Protein AF-A3FMB0-F1 (afdb_monomer)

Secondary structure (DSSP, 8-state):
-HHHHHHHHHHHHTTT--------------------SS---HHHHHHTT---------------

Solvent-accessible surface area (backbone atoms only — not comparable to full-atom values): 4728 Å² total; per-residue (Å²): 118,73,73,60,55,56,53,52,52,56,62,58,63,63,71,74,66,80,80,81,72,74,73,74,68,75,73,80,76,80,87,81,91,83,85,70,95,62,92,78,66,68,68,60,44,48,75,73,74,47,81,90,87,82,85,84,80,84,78,79,82,72,81,125

Organism: Bacillus thuringiensis (NCBI:txid1428)

Sequence (64 aa):
MKKFIMIAVLLFGLCSGSVTSFASELSKKDDYLIMFRDKIDENLIEKQGGEVKETYSIFTHCKS

Mean predicted aligned error: 16.51 Å

Radius of gyration: 28.82 Å; Cα contacts (8 Å, |Δi|>4): 6; chains: 1; bounding box: 74×14×66 Å

Foldseek 3Di:
DVVVVVVVCVVVVVVVPDDPPPPPVVPPPDDDDDDDPDDDDVVVQVVVVHDDDDDDDPPPPPDD

Structure (mmCIF, N/CA/C/O backbone):
data_AF-A3FMB0-F1
#
_entry.id   AF-A3FMB0-F1
#
loop_
_atom_site.group_PDB
_atom_site.id
_atom_site.type_symbol
_atom_site.label_atom_id
_atom_site.label_alt_id
_atom_site.label_comp_id
_atom_site.label_asym_id
_atom_site.label_entity_id
_atom_site.label_seq_id
_atom_site.pdbx_PDB_ins_code
_atom_site.Cartn_x
_atom_site.Cartn_y
_atom_site.Cartn_z
_atom_site.occupancy
_atom_site.B_iso_or_equiv
_atom_site.auth_seq_id
_atom_site.auth_comp_id
_atom_site.auth_asym_id
_atom_site.auth_atom_id
_atom_site.pdbx_PDB_model_num
ATOM 1 N N . MET A 1 1 ? -44.189 -1.994 48.751 1.00 56.53 1 MET A N 1
ATOM 2 C CA . MET A 1 1 ? -44.108 -2.463 47.348 1.00 56.53 1 MET A CA 1
ATOM 3 C C . MET A 1 1 ? -43.621 -1.376 46.381 1.00 56.53 1 MET A C 1
ATOM 5 O O . MET A 1 1 ? -42.587 -1.576 45.767 1.00 56.53 1 MET A O 1
ATOM 9 N N . LYS A 1 2 ? -44.279 -0.206 46.272 1.00 58.34 2 LYS A N 1
ATOM 10 C CA . LYS A 1 2 ? -43.933 0.836 45.271 1.00 58.34 2 LYS A CA 1
ATOM 11 C C . LYS A 1 2 ? -42.507 1.416 45.368 1.00 58.34 2 LYS A C 1
ATOM 13 O O . LYS A 1 2 ? -41.908 1.705 44.341 1.00 58.34 2 LYS A O 1
ATOM 18 N N . LYS A 1 3 ? -41.942 1.541 46.578 1.00 59.66 3 LYS A N 1
ATOM 19 C CA . LYS A 1 3 ? -40.591 2.106 46.792 1.00 59.66 3 LYS A CA 1
ATOM 20 C C . LYS A 1 3 ? -39.463 1.261 46.179 1.00 59.66 3 LYS A C 1
ATOM 22 O O . LYS A 1 3 ? -38.479 1.819 45.717 1.00 59.66 3 LYS A O 1
ATOM 27 N N . PHE A 1 4 ? -39.626 -0.062 46.122 1.00 65.31 4 PHE A N 1
ATOM 28 C CA . PHE A 1 4 ? -38.612 -0.962 45.559 1.00 65.31 4 PHE A CA 1
ATOM 29 C C . PHE A 1 4 ? -38.581 -0.934 44.025 1.00 65.31 4 PHE A C 1
ATOM 31 O O . PHE A 1 4 ? -37.520 -1.085 43.430 1.00 65.31 4 PHE A O 1
ATOM 38 N N . ILE A 1 5 ? -39.722 -0.657 43.386 1.00 69.00 5 ILE A N 1
ATOM 39 C CA . ILE A 1 5 ? -39.828 -0.553 41.922 1.00 69.00 5 ILE A CA 1
ATOM 40 C C . ILE A 1 5 ? -39.016 0.642 41.410 1.00 69.00 5 ILE A C 1
ATOM 42 O O . ILE A 1 5 ? -38.325 0.537 40.404 1.00 69.00 5 ILE A O 1
ATOM 46 N N . MET A 1 6 ? -39.037 1.761 42.138 1.00 65.69 6 MET A N 1
ATOM 47 C CA . MET A 1 6 ? -38.301 2.964 41.748 1.00 65.69 6 MET A CA 1
ATOM 48 C C . MET A 1 6 ? -36.775 2.763 41.810 1.00 65.69 6 MET A C 1
ATOM 50 O O . MET A 1 6 ? -36.051 3.266 40.955 1.00 65.69 6 MET A O 1
ATOM 54 N N . ILE A 1 7 ? -36.297 1.974 42.779 1.00 67.88 7 ILE A N 1
ATOM 55 C CA . ILE A 1 7 ? -34.877 1.613 42.923 1.00 67.88 7 ILE A CA 1
ATOM 56 C C . ILE A 1 7 ? -34.435 0.697 41.776 1.00 67.88 7 ILE A C 1
ATOM 58 O O . ILE A 1 7 ? -33.366 0.901 41.210 1.00 67.88 7 ILE A O 1
ATOM 62 N N . ALA A 1 8 ? -35.274 -0.268 41.385 1.00 64.81 8 ALA A N 1
ATOM 63 C CA . ALA A 1 8 ? -34.981 -1.142 40.252 1.00 64.81 8 ALA A CA 1
ATOM 64 C C . ALA A 1 8 ? -34.859 -0.349 38.938 1.00 64.81 8 ALA A C 1
ATOM 66 O O . ALA A 1 8 ? -33.899 -0.537 38.198 1.00 64.81 8 ALA A O 1
ATOM 67 N N . VAL A 1 9 ? -35.769 0.595 38.672 1.00 64.81 9 VAL A N 1
ATOM 68 C CA . VAL A 1 9 ? -35.730 1.420 37.449 1.00 64.81 9 VAL A CA 1
ATOM 69 C C . VAL A 1 9 ? -34.478 2.306 37.389 1.00 64.81 9 VAL A C 1
ATOM 71 O O . VAL A 1 9 ? -33.878 2.435 36.326 1.00 64.81 9 VAL A O 1
ATOM 74 N N . LEU A 1 10 ? -34.036 2.859 38.524 1.00 64.06 10 LEU A N 1
ATOM 75 C CA . LEU A 1 10 ? -32.789 3.633 38.605 1.00 64.06 10 LEU A CA 1
ATOM 76 C C . LEU A 1 10 ? -31.538 2.774 38.357 1.00 64.06 10 LEU A C 1
ATOM 78 O O . LEU A 1 10 ? -30.611 3.235 37.697 1.00 64.06 10 LEU A O 1
ATOM 82 N N . LEU A 1 11 ? -31.522 1.528 38.841 1.00 62.09 11 LEU A N 1
ATOM 83 C CA . LEU A 1 11 ? -30.405 0.600 38.630 1.00 62.09 11 LEU A CA 1
ATOM 84 C C . LEU A 1 11 ? -30.322 0.100 37.180 1.00 62.09 11 LEU A C 1
ATOM 86 O O . LEU A 1 11 ? -29.225 -0.009 36.643 1.00 62.09 11 LEU A O 1
ATOM 90 N N . PHE A 1 12 ? -31.458 -0.149 36.521 1.00 62.12 12 PHE A N 1
ATOM 91 C CA . PHE A 1 12 ? -31.476 -0.577 35.115 1.00 62.12 12 PHE A CA 1
ATOM 92 C C . PHE A 1 12 ? -31.287 0.582 34.121 1.00 62.12 12 PHE A C 1
ATOM 94 O O . PHE A 1 12 ? -30.754 0.365 33.035 1.00 62.12 12 PHE A O 1
ATOM 101 N N . GLY A 1 13 ? -31.665 1.814 34.484 1.00 57.94 13 GLY A N 1
ATO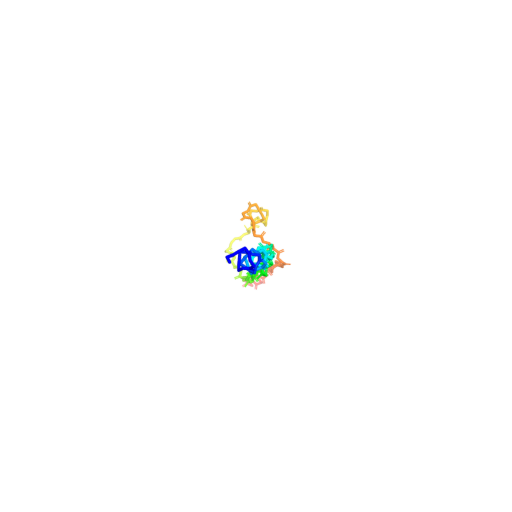M 102 C CA . GLY A 1 13 ? -31.495 2.999 33.633 1.00 57.94 13 GLY A CA 1
ATOM 103 C C . GLY A 1 13 ? -30.052 3.507 33.514 1.00 57.94 13 GLY A C 1
ATOM 104 O O . GLY A 1 13 ? -29.731 4.214 32.565 1.00 57.94 13 GLY A O 1
ATOM 105 N N . LEU A 1 14 ? -29.165 3.132 34.442 1.00 56.03 14 LEU A N 1
ATOM 106 C CA . LEU A 1 14 ? -27.738 3.488 34.401 1.00 56.03 14 LEU A CA 1
ATOM 107 C C . LEU A 1 14 ? -26.882 2.474 33.620 1.00 56.03 14 LEU A C 1
ATOM 109 O O . LEU A 1 14 ? -25.724 2.756 33.321 1.00 56.03 14 LEU A O 1
ATOM 113 N N . CYS A 1 15 ? -27.446 1.324 33.234 1.0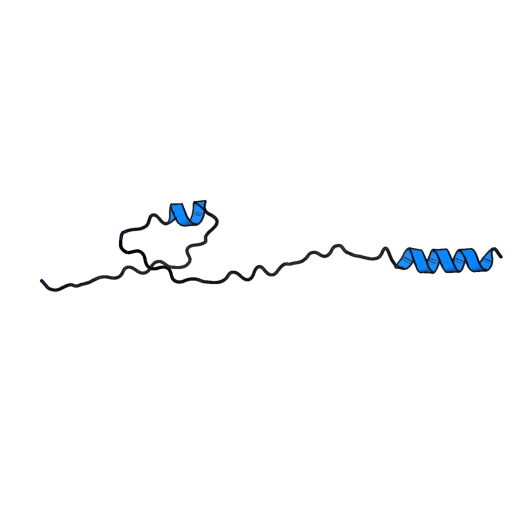0 57.75 15 CYS A N 1
ATOM 114 C CA . CYS A 1 15 ? -26.759 0.312 32.424 1.00 57.75 15 CYS A CA 1
ATOM 115 C C . CYS A 1 15 ? -26.931 0.502 30.906 1.00 57.75 15 CYS A C 1
ATOM 117 O O . CYS A 1 15 ? -26.319 -0.232 30.137 1.00 57.75 15 CYS A O 1
ATOM 119 N N . SER A 1 16 ? -27.710 1.490 30.451 1.00 54.34 16 SER A N 1
ATOM 120 C CA . SER A 1 16 ? -27.776 1.892 29.033 1.00 54.34 16 SER A CA 1
ATOM 121 C C . SER A 1 16 ? -26.770 2.996 28.678 1.00 54.34 16 SER A C 1
ATOM 123 O O . SER A 1 16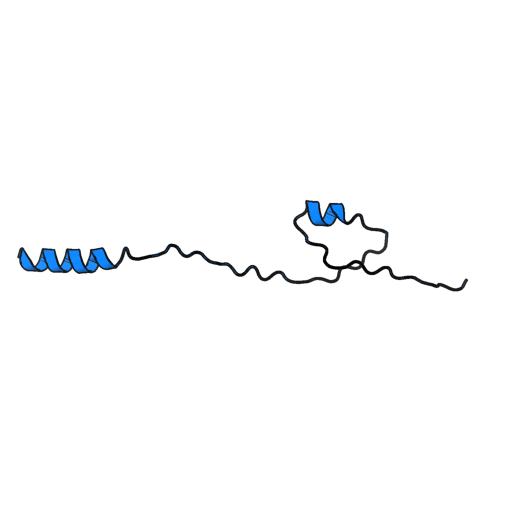 ? -26.896 3.661 27.650 1.00 54.34 16 SER A O 1
ATOM 125 N N . GLY A 1 17 ? -25.788 3.230 29.551 1.00 53.88 17 GLY A N 1
ATOM 126 C CA . GLY A 1 17 ? -24.703 4.173 29.335 1.00 53.88 17 GLY A CA 1
ATOM 127 C C . GLY A 1 17 ? -23.642 3.607 28.394 1.00 53.88 17 GLY A C 1
ATOM 128 O O . GLY A 1 17 ? -22.889 2.719 28.771 1.00 53.88 17 GLY A O 1
ATOM 129 N N . SER A 1 18 ? -23.545 4.213 27.210 1.00 58.28 18 SER A N 1
ATOM 130 C CA . SER A 1 18 ? -22.316 4.327 26.416 1.00 58.28 18 SER A CA 1
ATOM 131 C C . SER A 1 18 ? -21.658 3.015 25.964 1.00 58.28 18 SER A C 1
ATOM 133 O O . SER A 1 18 ? -20.652 2.581 26.519 1.00 58.28 18 SER A O 1
ATOM 135 N N . VAL A 1 19 ? -22.106 2.490 24.825 1.00 56.94 19 VAL A N 1
ATOM 136 C CA . VAL A 1 19 ? -21.210 1.750 23.922 1.00 56.94 19 VAL A CA 1
ATOM 137 C C . VAL A 1 19 ? -21.335 2.276 22.497 1.00 56.94 19 VAL A C 1
ATOM 139 O O . VAL A 1 19 ? -21.577 1.535 21.553 1.00 56.94 19 VAL A O 1
ATOM 142 N N . THR A 1 20 ? -21.072 3.569 22.295 1.00 55.78 20 THR A N 1
ATOM 143 C CA . THR A 1 20 ? -20.342 3.921 21.072 1.00 55.78 20 THR A CA 1
ATOM 144 C C . THR A 1 20 ? -18.896 3.513 21.317 1.00 55.78 20 THR A C 1
ATOM 146 O O . THR A 1 20 ? -18.036 4.351 21.586 1.00 55.78 20 THR A O 1
ATOM 149 N N . SER A 1 21 ? -18.635 2.202 21.280 1.00 52.06 21 SER A N 1
ATOM 150 C CA . SER A 1 21 ? -17.300 1.711 20.973 1.00 52.06 21 SER A CA 1
ATOM 151 C C . SER A 1 21 ? -17.018 2.196 19.562 1.00 52.06 21 SER A C 1
ATOM 153 O O . SER A 1 21 ? -17.232 1.488 18.584 1.00 52.06 21 SER A O 1
ATOM 155 N N . PHE A 1 22 ? -16.539 3.434 19.457 1.00 59.59 22 PHE A N 1
ATOM 156 C CA . PHE A 1 22 ? -15.594 3.771 18.419 1.00 59.59 22 PHE A CA 1
ATOM 157 C C . PHE A 1 22 ? -14.390 2.906 18.769 1.00 59.59 22 PHE A C 1
ATOM 159 O O . PHE A 1 22 ? -13.486 3.309 19.501 1.00 59.59 22 PHE A O 1
ATOM 166 N N . ALA A 1 23 ? -14.452 1.642 18.345 1.00 58.56 23 ALA A N 1
ATOM 167 C CA . ALA A 1 23 ? -13.266 0.881 18.073 1.00 58.56 23 ALA A CA 1
ATOM 168 C C . ALA A 1 23 ? -12.536 1.739 17.043 1.00 58.56 23 ALA A C 1
ATOM 170 O O . ALA A 1 23 ? -12.734 1.619 15.840 1.00 58.56 23 ALA A O 1
ATOM 171 N N . SER A 1 24 ? -11.737 2.683 17.543 1.00 53.12 24 SER A N 1
ATOM 172 C CA . SER A 1 24 ? -10.531 3.100 16.869 1.00 53.12 24 SER A CA 1
ATOM 173 C C . SER A 1 24 ? -9.690 1.837 16.879 1.00 53.12 24 SER A C 1
ATOM 175 O O . SER A 1 24 ? -8.854 1.611 17.753 1.00 53.12 24 SER A O 1
ATOM 177 N N . GLU A 1 25 ? -10.062 0.913 15.997 1.00 53.41 25 GLU A N 1
ATOM 178 C CA . GLU A 1 25 ? -9.213 -0.165 15.579 1.00 53.41 25 GLU A CA 1
ATOM 179 C C . GLU A 1 25 ? -8.056 0.591 14.955 1.00 53.41 25 GLU A C 1
ATOM 181 O O . GLU A 1 25 ? -8.142 1.105 13.840 1.00 53.41 25 GLU A O 1
ATOM 186 N N . LEU A 1 26 ? -7.041 0.833 15.786 1.00 56.62 26 LEU A N 1
ATOM 187 C CA . LEU A 1 26 ? -5.773 1.390 15.383 1.00 56.62 26 LEU A CA 1
ATOM 188 C C . LEU A 1 26 ? -5.220 0.348 14.424 1.00 56.62 26 LEU A C 1
ATOM 190 O O . LEU A 1 26 ? -4.565 -0.603 14.847 1.00 56.62 26 LEU A O 1
ATOM 194 N N . SER A 1 27 ? -5.646 0.465 13.166 1.00 62.97 27 SER A N 1
ATOM 195 C CA . SER A 1 27 ? -5.334 -0.441 12.082 1.00 62.97 27 SER A CA 1
ATOM 196 C C . SER A 1 27 ? -3.824 -0.524 12.065 1.00 62.97 27 SER A C 1
ATOM 198 O O . SER A 1 27 ? -3.140 0.446 11.730 1.00 62.97 27 SER A O 1
ATOM 200 N N . LYS A 1 28 ? -3.299 -1.643 12.567 1.00 65.81 28 LYS A N 1
ATOM 201 C CA . LYS A 1 28 ? -1.877 -1.926 12.487 1.00 65.81 28 LYS A CA 1
ATOM 202 C C . LYS A 1 28 ? -1.607 -2.116 11.005 1.00 65.81 28 LYS A C 1
ATOM 204 O O . LYS A 1 28 ? -1.891 -3.170 10.450 1.00 65.81 28 LYS A O 1
ATOM 209 N N . LYS A 1 29 ? -1.167 -1.042 10.355 1.00 75.38 29 LYS A N 1
ATOM 210 C CA . LYS A 1 29 ? -0.612 -1.111 9.013 1.00 75.38 29 LYS A CA 1
ATOM 211 C C . LYS A 1 29 ? 0.740 -1.793 9.156 1.00 75.38 29 LYS A C 1
ATOM 213 O O . LYS A 1 29 ? 1.679 -1.191 9.673 1.00 75.38 29 LYS A O 1
ATOM 218 N N . ASP A 1 30 ? 0.785 -3.063 8.784 1.00 84.31 30 ASP A N 1
ATOM 219 C CA . ASP A 1 30 ? 2.035 -3.795 8.674 1.00 84.31 30 ASP A CA 1
ATOM 220 C C . ASP A 1 30 ? 2.751 -3.344 7.398 1.00 84.31 30 ASP A C 1
ATOM 222 O O . ASP A 1 30 ? 2.159 -3.291 6.317 1.00 84.31 30 ASP A O 1
ATOM 226 N N . ASP A 1 31 ? 4.026 -2.992 7.539 1.00 89.06 31 ASP A N 1
ATOM 227 C CA . ASP A 1 31 ? 4.860 -2.560 6.425 1.00 89.06 31 ASP A CA 1
ATOM 228 C C . ASP A 1 31 ? 5.610 -3.759 5.838 1.00 89.06 31 ASP A C 1
ATOM 230 O O . ASP A 1 31 ? 6.250 -4.528 6.559 1.00 89.06 31 ASP A O 1
ATOM 234 N N . TYR A 1 32 ? 5.563 -3.895 4.512 1.00 89.25 32 TYR A N 1
ATOM 235 C CA . TYR A 1 32 ? 6.214 -4.979 3.780 1.00 89.25 32 TYR A CA 1
ATOM 236 C C . TYR A 1 32 ? 7.188 -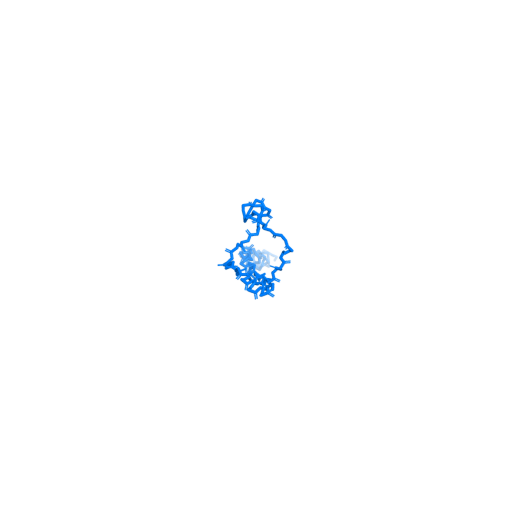4.429 2.741 1.00 89.25 32 TYR A C 1
ATOM 238 O O . TYR A 1 32 ? 6.878 -3.480 2.023 1.00 89.25 32 TYR A O 1
ATOM 246 N N . LEU A 1 33 ? 8.344 -5.083 2.609 1.00 91.00 33 LEU A N 1
ATOM 247 C CA . LEU A 1 33 ? 9.259 -4.877 1.490 1.00 91.00 33 LEU A CA 1
ATOM 248 C C . LEU A 1 33 ? 9.027 -5.980 0.452 1.00 91.00 33 LEU A C 1
ATOM 250 O O . LEU A 1 33 ? 9.308 -7.151 0.713 1.00 91.00 33 LEU A O 1
ATOM 254 N N . ILE A 1 34 ? 8.518 -5.607 -0.721 1.00 88.38 34 ILE A N 1
ATOM 255 C CA . ILE A 1 34 ? 8.211 -6.535 -1.816 1.00 88.38 34 ILE A CA 1
ATOM 256 C C . ILE A 1 34 ? 9.194 -6.287 -2.958 1.00 8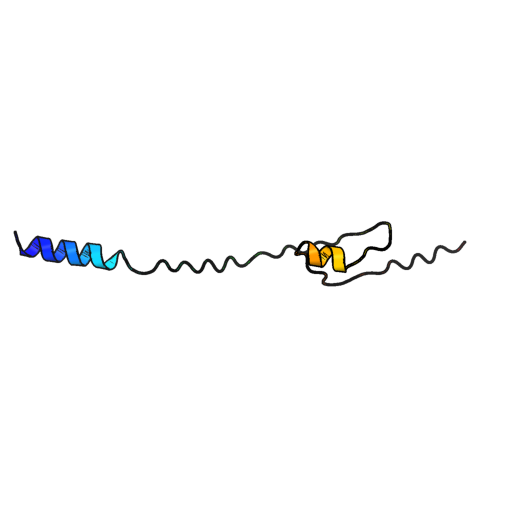8.38 34 ILE A C 1
ATOM 258 O O . ILE A 1 34 ? 9.310 -5.171 -3.456 1.00 88.38 34 ILE A O 1
ATOM 262 N N . MET A 1 35 ? 9.895 -7.337 -3.386 1.00 88.44 35 MET A N 1
ATOM 263 C CA . MET A 1 35 ? 10.803 -7.285 -4.531 1.00 88.44 35 MET A CA 1
ATOM 264 C C . MET A 1 35 ? 10.155 -7.960 -5.738 1.00 88.44 35 MET A C 1
ATOM 266 O O . MET A 1 35 ? 9.793 -9.136 -5.683 1.00 88.44 35 MET A O 1
ATOM 270 N N . PHE A 1 36 ? 10.052 -7.226 -6.841 1.00 86.69 36 PHE A N 1
ATOM 271 C CA . PHE A 1 36 ? 9.591 -7.754 -8.121 1.00 86.69 36 PHE A CA 1
ATOM 272 C C . PHE A 1 36 ? 10.790 -8.110 -9.004 1.00 86.69 36 PHE A C 1
ATOM 274 O O . PHE A 1 36 ? 11.826 -7.451 -8.947 1.00 86.69 36 PHE A O 1
ATOM 281 N N . ARG A 1 37 ? 10.661 -9.171 -9.813 1.00 84.31 37 ARG A N 1
ATOM 282 C CA . ARG A 1 37 ? 11.697 -9.548 -10.794 1.00 84.31 37 ARG A CA 1
ATOM 283 C C . ARG A 1 37 ? 11.758 -8.577 -11.970 1.00 84.31 37 ARG A C 1
ATOM 285 O O . ARG A 1 37 ? 12.842 -8.282 -12.454 1.00 84.31 37 ARG A O 1
ATOM 292 N N . ASP A 1 38 ? 10.594 -8.095 -12.387 1.00 83.69 38 ASP A N 1
ATOM 293 C CA . ASP A 1 38 ? 10.411 -7.185 -13.511 1.00 83.69 38 ASP A CA 1
ATOM 294 C C . ASP A 1 38 ? 9.824 -5.852 -13.031 1.00 83.69 38 ASP A C 1
ATOM 296 O O . ASP A 1 38 ? 9.477 -5.682 -11.859 1.00 83.69 38 ASP A O 1
ATOM 300 N N . LYS A 1 39 ? 9.686 -4.898 -13.956 1.00 83.75 39 LYS A N 1
ATO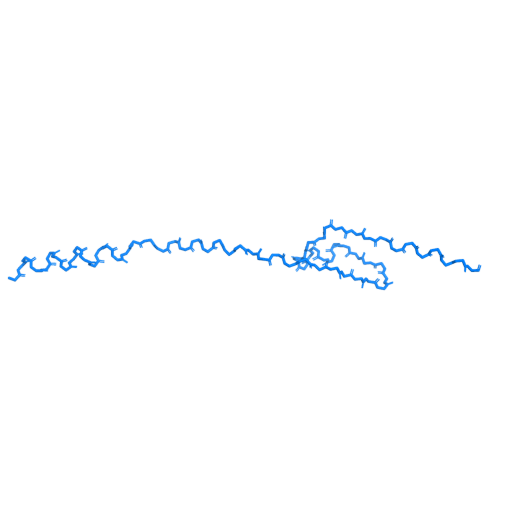M 301 C CA . LYS A 1 39 ? 9.045 -3.611 -13.678 1.00 83.75 39 LYS A CA 1
ATOM 302 C C . LYS A 1 39 ? 7.581 -3.821 -13.266 1.00 83.75 39 LYS A C 1
ATOM 304 O O . LYS A 1 39 ? 6.809 -4.411 -14.018 1.00 83.75 39 LYS A O 1
ATOM 309 N N . ILE A 1 40 ? 7.206 -3.296 -12.102 1.00 85.25 40 ILE A N 1
ATOM 310 C CA . ILE A 1 40 ? 5.829 -3.300 -11.595 1.00 85.25 40 ILE A CA 1
ATOM 311 C C . ILE A 1 40 ? 5.127 -1.974 -11.930 1.00 85.25 40 ILE A C 1
ATOM 313 O O . ILE A 1 40 ? 5.770 -0.925 -11.985 1.00 85.25 40 ILE A O 1
ATOM 317 N N . ASP A 1 41 ? 3.817 -2.022 -12.174 1.00 88.12 41 ASP A N 1
ATOM 318 C CA . ASP A 1 41 ? 2.95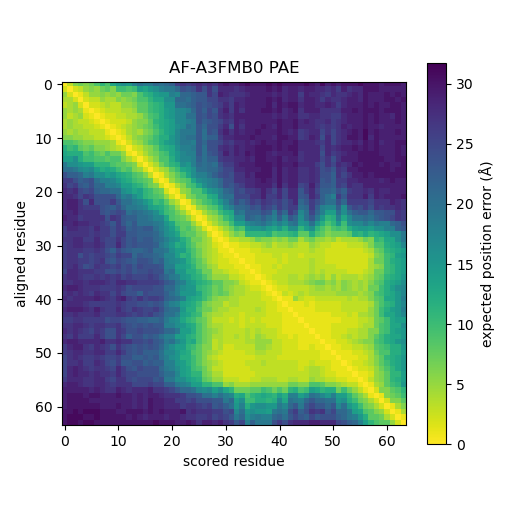9 -0.832 -12.226 1.00 88.12 41 ASP A CA 1
ATOM 319 C C . ASP A 1 41 ? 2.423 -0.546 -10.819 1.00 88.12 41 ASP A C 1
ATOM 321 O O . ASP A 1 41 ? 1.617 -1.313 -10.288 1.00 88.12 41 ASP A O 1
ATOM 325 N N . GLU A 1 42 ? 2.874 0.551 -10.212 1.00 88.69 42 GLU A N 1
ATOM 326 C CA . GLU A 1 42 ? 2.484 0.965 -8.857 1.00 88.69 42 GLU A CA 1
ATOM 327 C C . GLU A 1 42 ? 0.966 1.181 -8.733 1.00 88.69 42 GLU A C 1
ATOM 329 O O . GLU A 1 42 ? 0.378 0.842 -7.704 1.00 88.69 42 GLU A O 1
ATOM 334 N N . ASN A 1 43 ? 0.289 1.595 -9.815 1.00 92.12 43 ASN A N 1
ATOM 335 C CA . ASN A 1 43 ? -1.168 1.779 -9.821 1.00 92.12 43 ASN A CA 1
ATOM 336 C C . ASN A 1 43 ? -1.933 0.481 -9.534 1.00 92.12 43 ASN A C 1
ATOM 338 O O . ASN A 1 43 ? -3.086 0.515 -9.100 1.00 92.12 43 ASN A O 1
ATOM 342 N N . LEU A 1 44 ? -1.338 -0.680 -9.826 1.00 91.44 44 LEU A N 1
ATOM 343 C CA . LEU A 1 44 ? -1.965 -1.966 -9.541 1.00 91.44 44 LEU A CA 1
ATOM 344 C C . LEU A 1 44 ? -2.053 -2.215 -8.031 1.00 91.44 44 LEU A C 1
ATOM 346 O O . LEU A 1 44 ? -3.044 -2.778 -7.575 1.00 91.44 44 LEU A O 1
ATOM 350 N N . ILE A 1 45 ? -1.047 -1.777 -7.269 1.00 90.75 45 ILE A N 1
ATOM 351 C CA . ILE A 1 45 ? -0.982 -1.942 -5.811 1.00 90.75 45 ILE A CA 1
ATOM 352 C C . ILE A 1 45 ? -2.058 -1.075 -5.152 1.00 90.75 45 ILE A C 1
ATOM 354 O O . ILE A 1 45 ? -2.843 -1.567 -4.340 1.00 90.75 45 ILE A O 1
ATOM 358 N N . GLU A 1 46 ? -2.163 0.182 -5.579 1.00 92.31 46 GLU A N 1
ATOM 359 C CA . GLU A 1 46 ? -3.164 1.125 -5.072 1.00 92.31 46 GLU A CA 1
ATOM 360 C C . GLU A 1 46 ? -4.598 0.672 -5.381 1.00 92.31 46 GLU A C 1
ATOM 362 O O . GLU A 1 46 ? -5.473 0.723 -4.516 1.00 92.31 46 GLU A O 1
ATOM 367 N N . LYS A 1 47 ? -4.847 0.134 -6.586 1.00 93.75 47 LYS A N 1
ATOM 368 C CA . LYS A 1 47 ? -6.162 -0.417 -6.970 1.00 93.75 47 LYS A CA 1
ATOM 369 C C . LYS A 1 47 ? -6.622 -1.582 -6.092 1.00 93.75 47 LYS A C 1
ATOM 371 O O . LYS A 1 47 ? -7.824 -1.821 -6.012 1.00 93.75 47 LYS A O 1
ATOM 376 N N . GLN A 1 48 ? -5.696 -2.309 -5.466 1.00 89.94 48 GLN A N 1
ATOM 377 C CA . GLN A 1 48 ? -6.004 -3.414 -4.551 1.00 89.94 48 GLN A CA 1
ATOM 378 C C . GLN A 1 48 ? -6.089 -2.965 -3.083 1.00 89.94 48 GLN A C 1
ATOM 380 O O . GLN A 1 48 ? -6.245 -3.800 -2.195 1.00 89.94 48 GLN A O 1
ATOM 385 N N . GLY A 1 49 ? -6.001 -1.657 -2.814 1.00 89.62 49 GLY A N 1
ATOM 386 C CA . GLY A 1 49 ? -6.051 -1.095 -1.464 1.00 89.62 49 GLY A CA 1
ATOM 387 C C . GLY A 1 49 ? -4.711 -1.109 -0.725 1.00 89.62 49 GLY A C 1
ATOM 388 O 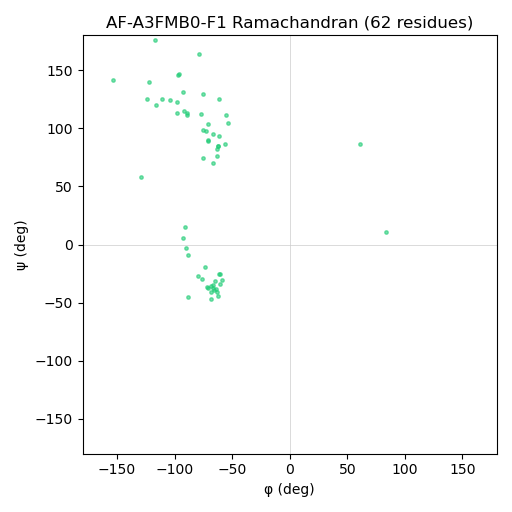O . GLY A 1 49 ? -4.688 -0.860 0.480 1.00 89.62 49 GLY A O 1
ATOM 389 N N . GLY A 1 50 ? -3.606 -1.401 -1.419 1.00 89.19 50 GLY A N 1
ATOM 390 C CA . GLY A 1 50 ? -2.257 -1.235 -0.883 1.00 89.19 50 GLY A CA 1
ATOM 391 C C . GLY A 1 50 ? -1.792 0.223 -0.927 1.00 89.19 50 GLY A C 1
ATOM 392 O O . GLY A 1 50 ? -2.352 1.049 -1.643 1.00 89.19 50 GLY A O 1
ATOM 393 N N . GLU A 1 51 ? -0.738 0.533 -0.175 1.00 91.56 51 GLU A N 1
ATOM 394 C CA . GLU A 1 51 ? -0.100 1.853 -0.136 1.00 91.56 51 GLU A CA 1
ATOM 395 C C . GLU A 1 51 ? 1.387 1.692 -0.466 1.00 91.56 51 GLU A C 1
ATOM 397 O O . GLU A 1 51 ? 2.084 0.901 0.175 1.00 91.56 51 GLU A O 1
ATOM 402 N N . VAL A 1 52 ? 1.878 2.422 -1.470 1.00 91.06 52 VAL A N 1
ATOM 403 C CA . VAL A 1 52 ? 3.302 2.438 -1.827 1.00 91.06 52 VAL A CA 1
ATOM 404 C C . VAL A 1 52 ? 3.978 3.579 -1.071 1.00 91.06 52 VAL A C 1
ATOM 406 O O . VAL A 1 52 ? 3.668 4.744 -1.297 1.00 91.06 52 VAL A O 1
ATOM 409 N N . LYS A 1 53 ? 4.902 3.251 -0.160 1.00 91.25 53 LYS A N 1
ATOM 410 C CA . LYS A 1 53 ? 5.661 4.261 0.601 1.00 91.25 53 LYS A CA 1
ATOM 411 C C . LYS A 1 53 ? 6.935 4.708 -0.109 1.00 91.25 53 LYS A C 1
ATOM 413 O O . LYS A 1 53 ? 7.234 5.896 -0.142 1.00 91.25 53 LYS A O 1
ATOM 418 N N . GLU A 1 54 ? 7.699 3.754 -0.635 1.00 90.06 54 GLU A N 1
ATOM 419 C CA . GLU A 1 54 ? 8.982 4.011 -1.285 1.00 90.06 54 GLU A CA 1
ATOM 420 C C . GLU A 1 54 ? 9.283 2.919 -2.319 1.00 90.06 54 GLU A C 1
ATOM 422 O O . GLU A 1 54 ? 9.012 1.739 -2.083 1.00 90.06 54 GLU A O 1
ATOM 427 N N . THR A 1 55 ? 9.869 3.315 -3.452 1.00 88.50 55 THR A N 1
ATOM 428 C CA . THR A 1 55 ? 10.271 2.409 -4.535 1.00 88.50 55 THR A CA 1
ATOM 429 C C . THR A 1 55 ? 11.785 2.447 -4.700 1.00 88.50 55 THR A C 1
ATOM 431 O O . THR A 1 55 ? 12.365 3.480 -5.033 1.00 88.50 55 THR A O 1
ATOM 434 N N . TYR A 1 56 ? 12.437 1.296 -4.527 1.00 85.69 56 TYR A N 1
ATOM 435 C CA . TYR A 1 56 ? 13.876 1.155 -4.741 1.00 85.69 56 TYR A CA 1
ATOM 436 C C . TYR A 1 56 ? 14.157 0.576 -6.127 1.00 85.69 56 TYR A C 1
ATOM 438 O O . TYR A 1 56 ? 13.720 -0.524 -6.462 1.00 85.69 56 TYR A O 1
ATOM 446 N N . SER A 1 57 ? 14.938 1.296 -6.931 1.00 80.81 57 SER A N 1
ATOM 447 C CA . SER A 1 57 ? 15.466 0.769 -8.190 1.00 80.81 57 SER A CA 1
ATOM 448 C C . SER A 1 57 ? 16.798 0.075 -7.926 1.00 80.81 57 SER A C 1
ATOM 450 O O . SER A 1 57 ? 17.783 0.727 -7.577 1.00 80.81 57 SER A O 1
ATOM 452 N N . ILE A 1 58 ? 16.851 -1.248 -8.101 1.00 71.00 58 ILE A N 1
ATOM 453 C CA . ILE A 1 58 ? 18.128 -1.964 -8.086 1.00 71.00 58 ILE A CA 1
ATOM 454 C C . ILE A 1 58 ? 18.820 -1.677 -9.420 1.00 71.00 58 ILE A C 1
ATOM 456 O O . ILE A 1 58 ? 18.531 -2.301 -10.439 1.00 71.00 58 ILE A O 1
ATOM 460 N N . PHE A 1 59 ? 19.746 -0.719 -9.421 1.00 59.31 59 PHE A N 1
ATOM 461 C CA . PHE A 1 59 ? 20.680 -0.541 -10.528 1.00 59.31 59 PHE A CA 1
ATOM 462 C C . PHE A 1 59 ? 21.685 -1.695 -10.509 1.00 59.31 59 PHE A C 1
ATOM 464 O O . PHE A 1 59 ? 22.750 -1.607 -9.898 1.00 59.31 59 PHE A O 1
ATOM 471 N N . THR A 1 60 ? 21.368 -2.800 -11.179 1.00 54.25 60 THR A N 1
ATOM 472 C CA . THR A 1 60 ? 22.384 -3.805 -11.493 1.00 54.25 60 THR A CA 1
ATOM 473 C C . THR A 1 60 ? 23.313 -3.232 -12.562 1.00 54.25 60 THR A C 1
ATOM 475 O O . THR A 1 60 ? 23.088 -3.405 -13.758 1.00 54.25 60 THR A O 1
ATOM 478 N N . HIS A 1 61 ? 24.386 -2.557 -12.140 1.00 47.66 61 HIS A N 1
ATOM 479 C CA . HIS A 1 61 ? 25.599 -2.409 -12.948 1.00 47.66 61 HIS A CA 1
ATOM 480 C C . HIS A 1 61 ? 26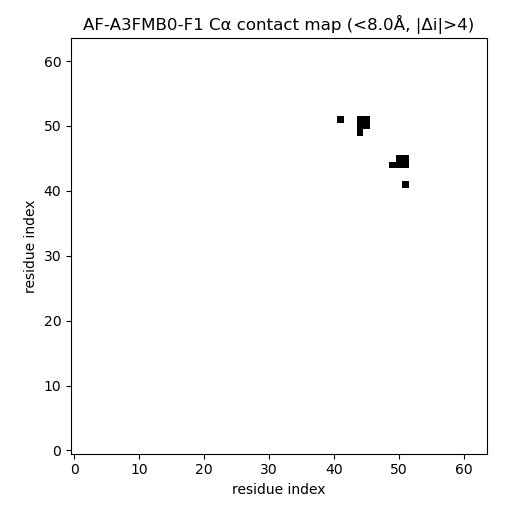.246 -3.797 -13.108 1.00 47.66 61 HIS A C 1
ATOM 482 O O . HIS A 1 61 ? 27.291 -4.093 -12.532 1.00 47.66 61 HIS A O 1
ATOM 488 N N . CYS A 1 62 ? 25.617 -4.686 -13.875 1.00 52.78 62 CYS A N 1
ATOM 489 C CA . CYS A 1 62 ? 26.298 -5.871 -14.369 1.00 52.78 62 CYS A CA 1
ATOM 490 C C . CYS A 1 62 ? 27.262 -5.401 -15.460 1.00 52.78 62 CYS A C 1
ATOM 492 O O . CYS A 1 62 ? 26.857 -5.151 -16.593 1.00 52.78 62 CYS A O 1
ATOM 494 N N . LYS A 1 63 ? 28.537 -5.218 -15.092 1.00 49.41 63 LYS A N 1
ATOM 495 C CA . LYS A 1 63 ? 29.634 -5.175 -16.064 1.00 49.41 63 LYS A CA 1
ATOM 496 C C . LYS A 1 63 ? 29.570 -6.470 -16.877 1.00 49.41 63 LYS A C 1
ATOM 498 O O . LYS A 1 63 ? 29.779 -7.544 -16.315 1.00 49.41 63 LYS A O 1
ATOM 503 N N . SER A 1 64 ? 29.220 -6.330 -18.154 1.00 49.22 64 SER A N 1
ATOM 504 C CA . SER A 1 64 ? 29.516 -7.320 -19.190 1.00 49.22 64 SER A CA 1
ATOM 505 C C . SER A 1 64 ? 31.019 -7.418 -19.421 1.00 49.22 64 SER A C 1
ATOM 507 O O . SER A 1 64 ? 31.730 -6.424 -19.140 1.00 49.22 64 SER A O 1
#

pLDDT: mean 72.05, std 15.42, range [47.66, 93.75]